Protein AF-A0A542SAC6-F1 (afdb_monomer_lite)

pLDDT: mean 84.91, std 11.65, range [43.12, 96.38]

Foldseek 3Di:
DPPPDPDCPDPLSVQLVVLLVVLVVCVVVDPVVVHFDDDPNHGVVVVSVVVSVVSNVVSVVSSVVVCVVVVVVVVVVVVVVVVVVVVVVVVVVD

Secondary structure (DSSP, 8-state):
-------TTSHHHHHHHHHHHHHHHHGGGSGGGSS--EETTEEHHHHHHHHHHHHHHHHHHHHHHHHHHTTHHHHHHHHHHHHHHHHHHHHTT-

Sequence (94 aa):
MNPSTPTLASPARLAIAAVPVAGFLATPLLPFVNGPHLWFGLPSVLVWTALCVVGTVVALQIVEASYRRSGGAELDAAELAASEVRHDAEEDQR

Structure (mmCIF, N/CA/C/O backbone):
data_AF-A0A542SAC6-F1
#
_entry.id   AF-A0A542SAC6-F1
#
loop_
_atom_site.group_PDB
_atom_site.id
_atom_site.type_symbol
_atom_site.label_atom_id
_atom_site.label_alt_id
_atom_site.label_comp_id
_atom_site.label_asym_id
_atom_site.label_entity_id
_atom_site.label_seq_id
_atom_site.pdbx_PDB_ins_code
_atom_site.Cartn_x
_atom_site.Cartn_y
_atom_site.Cartn_z
_atom_site.occupancy
_atom_site.B_iso_or_equiv
_atom_site.auth_seq_id
_atom_site.auth_comp_id
_atom_site.auth_asym_id
_atom_site.auth_atom_id
_atom_site.pdbx_PDB_model_num
ATOM 1 N 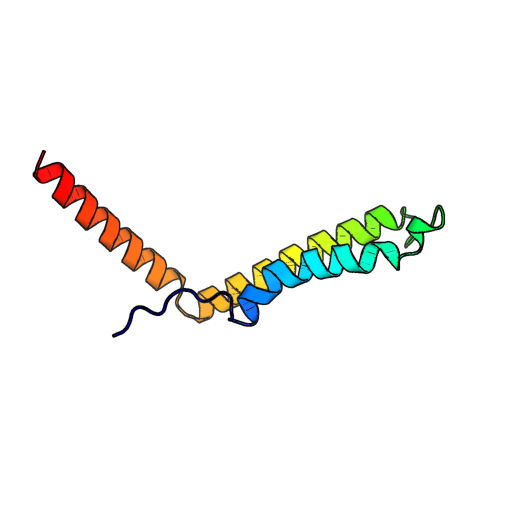N . MET A 1 1 ? 13.557 -9.997 -32.416 1.00 43.12 1 MET A N 1
ATOM 2 C CA . MET A 1 1 ? 13.442 -9.504 -31.030 1.00 43.12 1 MET A CA 1
ATOM 3 C C . MET A 1 1 ? 11.964 -9.568 -30.678 1.00 43.12 1 MET A C 1
ATOM 5 O O . MET A 1 1 ? 11.190 -8.897 -31.341 1.00 43.12 1 MET A O 1
ATOM 9 N N . ASN A 1 2 ? 11.548 -10.484 -29.803 1.00 48.06 2 ASN A N 1
ATOM 10 C CA . ASN A 1 2 ? 10.129 -10.667 -29.466 1.00 48.06 2 ASN A CA 1
ATOM 11 C C . ASN A 1 2 ? 9.715 -9.509 -28.532 1.00 48.06 2 ASN A C 1
ATOM 13 O O . ASN A 1 2 ? 10.443 -9.303 -27.558 1.00 48.06 2 ASN A O 1
ATOM 17 N N . PRO A 1 3 ? 8.663 -8.715 -28.815 1.00 54.19 3 PRO A N 1
ATOM 18 C CA . PRO A 1 3 ? 8.236 -7.647 -27.915 1.00 54.19 3 PRO A CA 1
ATOM 19 C C . PRO A 1 3 ? 7.793 -8.281 -26.595 1.00 54.19 3 PRO A C 1
ATOM 21 O O . PRO A 1 3 ? 6.805 -9.007 -26.535 1.00 54.19 3 PRO A O 1
ATOM 24 N N . SER A 1 4 ? 8.587 -8.076 -25.547 1.00 58.97 4 SER A N 1
ATOM 25 C CA . SER A 1 4 ? 8.335 -8.615 -24.216 1.00 58.97 4 SER A CA 1
ATOM 26 C C . SER A 1 4 ? 7.044 -8.013 -23.668 1.00 58.97 4 SER A C 1
ATOM 28 O O . SER A 1 4 ? 7.049 -6.907 -23.133 1.00 58.97 4 SER A O 1
ATOM 30 N N . THR A 1 5 ? 5.933 -8.733 -23.818 1.00 61.59 5 THR A N 1
ATOM 31 C CA . THR A 1 5 ? 4.628 -8.379 -23.260 1.00 61.59 5 THR A CA 1
ATOM 32 C C . THR A 1 5 ? 4.799 -7.985 -21.788 1.00 61.59 5 THR A C 1
ATOM 34 O O . THR A 1 5 ? 5.406 -8.758 -21.040 1.00 61.59 5 THR A O 1
ATOM 37 N N . PRO A 1 6 ? 4.306 -6.818 -21.334 1.00 56.03 6 PRO A N 1
ATOM 38 C CA . PRO A 1 6 ? 4.442 -6.395 -19.944 1.00 56.03 6 PRO A CA 1
ATOM 39 C C . PRO A 1 6 ? 3.688 -7.364 -19.021 1.00 56.03 6 PRO A C 1
ATOM 41 O O . PRO A 1 6 ? 2.490 -7.244 -18.783 1.00 56.03 6 PRO A O 1
ATOM 44 N N . THR A 1 7 ? 4.392 -8.368 -18.500 1.00 59.62 7 THR A N 1
ATOM 45 C CA . THR A 1 7 ? 3.826 -9.388 -17.616 1.00 59.62 7 THR A CA 1
ATOM 46 C C . THR A 1 7 ? 3.703 -8.862 -16.189 1.00 59.62 7 THR A C 1
ATOM 48 O O . THR A 1 7 ? 4.698 -8.477 -15.570 1.00 59.62 7 THR A O 1
ATOM 51 N N . LEU A 1 8 ? 2.495 -8.941 -15.624 1.00 57.16 8 LEU A N 1
ATOM 52 C CA . LEU A 1 8 ? 2.211 -8.709 -14.196 1.00 57.16 8 LEU A CA 1
ATOM 53 C C . LEU A 1 8 ? 3.019 -9.620 -13.257 1.00 57.16 8 LEU A C 1
ATOM 55 O O . LEU A 1 8 ? 3.170 -9.309 -12.082 1.00 57.16 8 LEU A O 1
ATOM 59 N N . ALA A 1 9 ? 3.549 -10.728 -13.779 1.00 58.78 9 ALA A N 1
ATOM 60 C CA . ALA A 1 9 ? 4.289 -11.736 -13.030 1.00 58.78 9 ALA A CA 1
ATOM 61 C C . ALA A 1 9 ? 5.636 -11.252 -12.463 1.00 58.78 9 ALA A C 1
ATOM 63 O O . ALA A 1 9 ? 6.268 -11.993 -11.711 1.00 58.78 9 ALA A O 1
ATOM 64 N N . SER A 1 10 ? 6.103 -10.040 -12.799 1.00 70.50 10 SER A N 1
ATOM 65 C CA . SER A 1 10 ? 7.313 -9.532 -12.157 1.00 70.50 10 SER A CA 1
ATOM 66 C C . SER A 1 10 ? 7.048 -9.324 -10.653 1.00 70.50 10 SER A C 1
ATOM 68 O O . SER A 1 10 ? 6.031 -8.722 -10.292 1.00 70.50 10 SER A O 1
ATOM 70 N N . PRO A 1 11 ? 7.943 -9.788 -9.757 1.00 70.62 11 PRO A N 1
ATOM 71 C CA . PRO A 1 11 ? 7.750 -9.668 -8.309 1.00 70.62 11 PRO A CA 1
ATOM 72 C C . PRO A 1 11 ? 7.480 -8.225 -7.867 1.00 70.62 11 PRO A C 1
ATOM 74 O O . PRO A 1 11 ? 6.694 -7.981 -6.956 1.00 70.62 11 PRO A O 1
ATOM 77 N N . ALA A 1 12 ? 8.097 -7.264 -8.563 1.00 70.81 12 ALA A N 1
ATOM 78 C CA . ALA A 1 12 ? 7.879 -5.843 -8.345 1.00 70.81 12 ALA A CA 1
ATOM 79 C C . ALA A 1 12 ? 6.439 -5.428 -8.687 1.00 70.81 12 ALA A C 1
ATOM 81 O O . ALA A 1 12 ? 5.771 -4.833 -7.851 1.00 70.81 12 ALA A O 1
ATOM 82 N N . ARG A 1 13 ? 5.916 -5.780 -9.871 1.00 73.12 13 ARG A N 1
ATOM 83 C CA . ARG A 1 13 ? 4.547 -5.404 -10.273 1.00 73.12 13 ARG A CA 1
ATOM 84 C C . ARG A 1 13 ? 3.486 -6.067 -9.395 1.00 73.12 13 ARG A C 1
ATOM 86 O O . ARG A 1 13 ? 2.477 -5.435 -9.090 1.00 73.12 13 ARG A O 1
ATOM 93 N N . LEU A 1 14 ? 3.745 -7.286 -8.921 1.00 79.69 14 LEU A N 1
ATOM 94 C CA . LEU A 1 14 ? 2.864 -7.975 -7.978 1.00 79.69 14 LEU A CA 1
ATOM 95 C C . LEU A 1 14 ? 2.750 -7.228 -6.639 1.00 79.69 14 LEU A C 1
ATOM 97 O O . LEU A 1 14 ? 1.671 -7.200 -6.048 1.00 79.69 14 LEU A O 1
ATOM 101 N N . ALA A 1 15 ? 3.823 -6.568 -6.186 1.00 76.12 15 ALA A N 1
ATOM 102 C CA . ALA A 1 15 ? 3.823 -5.809 -4.935 1.00 76.12 15 ALA A CA 1
ATOM 103 C C . ALA A 1 15 ? 2.790 -4.665 -4.926 1.00 76.12 15 ALA A C 1
ATOM 105 O O . ALA A 1 15 ? 2.225 -4.379 -3.872 1.00 76.12 15 ALA A O 1
ATOM 106 N N . ILE A 1 16 ? 2.483 -4.064 -6.086 1.00 78.75 16 ILE A N 1
ATOM 107 C CA . ILE A 1 16 ? 1.491 -2.977 -6.205 1.00 78.75 16 ILE A CA 1
ATOM 108 C C . ILE A 1 16 ? 0.107 -3.449 -5.763 1.00 78.75 16 ILE A C 1
ATOM 110 O O . ILE A 1 16 ? -0.574 -2.759 -5.010 1.00 78.75 16 ILE A O 1
ATOM 114 N N . ALA A 1 17 ? -0.309 -4.628 -6.228 1.00 81.56 17 ALA A N 1
ATOM 115 C CA . ALA A 1 17 ? -1.609 -5.194 -5.891 1.00 81.56 17 ALA A CA 1
ATOM 116 C C . ALA A 1 17 ? -1.585 -5.925 -4.541 1.00 81.56 17 ALA A C 1
ATOM 118 O O . ALA A 1 17 ? -2.579 -5.927 -3.818 1.00 81.56 17 ALA A O 1
ATOM 119 N N . ALA A 1 18 ? -0.451 -6.529 -4.175 1.00 85.25 18 ALA A N 1
ATOM 120 C CA . ALA A 1 18 ? -0.342 -7.331 -2.963 1.00 85.25 18 ALA A CA 1
ATOM 121 C C . ALA A 1 18 ? -0.537 -6.507 -1.683 1.00 85.25 18 ALA A C 1
ATOM 123 O O . ALA A 1 18 ? -1.178 -6.990 -0.753 1.00 85.25 18 ALA A O 1
ATOM 124 N N . VAL A 1 19 ? -0.029 -5.270 -1.626 1.00 87.81 19 VAL A N 1
ATOM 125 C CA . VAL A 1 19 ? -0.134 -4.432 -0.420 1.00 87.81 19 VAL A CA 1
ATOM 126 C C . VAL A 1 19 ? -1.579 -4.077 -0.048 1.00 87.81 19 VAL A C 1
ATOM 128 O O . VAL A 1 19 ? -1.964 -4.377 1.084 1.00 87.81 19 VAL A O 1
ATOM 131 N N . PRO A 1 20 ? -2.413 -3.495 -0.933 1.00 86.44 20 PRO A N 1
ATOM 132 C CA . PRO A 1 20 ? -3.801 -3.200 -0.586 1.00 86.44 20 PRO A CA 1
ATOM 133 C C . PRO A 1 20 ? -4.616 -4.471 -0.311 1.00 86.44 20 PRO A C 1
ATOM 135 O O . PRO A 1 20 ? -5.440 -4.471 0.601 1.00 86.44 20 PRO A O 1
ATOM 138 N N . VAL A 1 21 ? -4.355 -5.574 -1.024 1.00 90.94 21 VAL A N 1
ATOM 139 C CA . VAL A 1 21 ? -5.018 -6.865 -0.768 1.00 90.94 21 VAL A CA 1
ATOM 140 C C . VAL A 1 21 ? -4.669 -7.397 0.622 1.00 90.94 21 VAL A C 1
ATOM 142 O O . VAL A 1 21 ? -5.564 -7.763 1.379 1.00 90.94 21 VAL A O 1
ATOM 145 N N . ALA A 1 22 ? -3.389 -7.400 0.995 1.00 91.88 22 ALA A N 1
ATOM 146 C CA . ALA A 1 22 ? -2.956 -7.823 2.322 1.00 91.88 22 ALA A CA 1
ATOM 147 C C . ALA A 1 22 ? -3.515 -6.902 3.416 1.00 91.88 22 ALA A C 1
ATOM 149 O O . ALA A 1 22 ? -4.006 -7.390 4.431 1.00 91.88 22 ALA A O 1
ATOM 150 N N . GLY A 1 23 ? -3.502 -5.585 3.187 1.00 90.94 23 GLY A N 1
ATOM 151 C CA . GLY A 1 23 ? -4.093 -4.599 4.091 1.00 90.94 23 GLY A CA 1
ATOM 152 C C . GLY A 1 23 ? -5.581 -4.856 4.332 1.00 90.94 23 GLY A C 1
ATOM 153 O O . GLY A 1 23 ? -6.029 -4.866 5.478 1.00 90.94 23 GL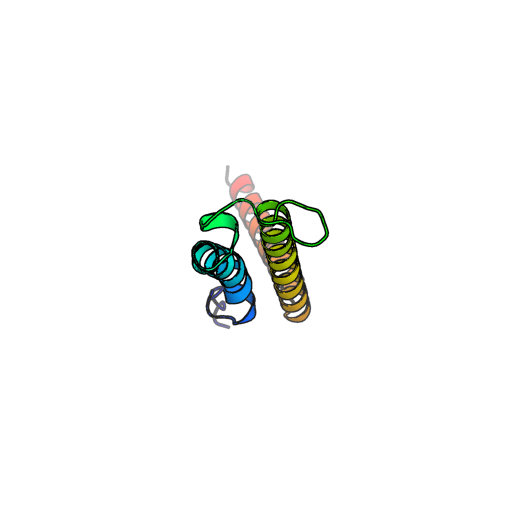Y A O 1
ATOM 154 N N . PHE A 1 24 ? -6.332 -5.146 3.267 1.00 91.75 24 PHE A N 1
ATOM 155 C CA . PHE A 1 24 ? -7.745 -5.505 3.346 1.00 91.75 24 PHE A CA 1
ATOM 156 C C . PHE A 1 24 ? -7.959 -6.819 4.103 1.00 91.75 24 PHE A C 1
ATOM 158 O O . PHE A 1 24 ? -8.729 -6.855 5.059 1.00 91.75 24 PHE A O 1
ATOM 165 N N . LEU A 1 25 ? -7.240 -7.884 3.748 1.00 94.94 25 LEU A N 1
ATOM 166 C CA . LEU A 1 25 ? -7.387 -9.197 4.387 1.00 94.94 25 LEU A CA 1
ATOM 167 C C . LEU A 1 25 ? -6.950 -9.206 5.858 1.00 94.94 25 LEU A C 1
ATOM 169 O O . LEU A 1 25 ? -7.435 -10.026 6.634 1.00 94.94 25 LEU A O 1
ATOM 173 N N . ALA A 1 26 ? -6.071 -8.287 6.257 1.00 94.44 26 ALA A N 1
ATOM 174 C CA . ALA A 1 26 ? -5.656 -8.131 7.643 1.00 94.44 26 ALA A CA 1
ATOM 175 C C . ALA A 1 26 ? -6.672 -7.360 8.503 1.00 94.44 26 ALA A C 1
ATOM 177 O O . ALA A 1 26 ? -6.660 -7.539 9.718 1.00 94.44 26 ALA A O 1
ATOM 178 N N . THR A 1 27 ? -7.576 -6.553 7.925 1.00 92.38 27 THR A N 1
ATOM 179 C CA . THR A 1 27 ? -8.556 -5.764 8.706 1.00 92.38 27 THR A CA 1
ATOM 180 C C . THR A 1 27 ? -9.365 -6.550 9.753 1.00 92.38 27 THR A C 1
ATOM 182 O O . THR A 1 27 ? -9.449 -6.053 10.876 1.00 92.38 27 THR A O 1
ATOM 185 N N . PRO A 1 28 ? -9.910 -7.760 9.495 1.00 92.38 28 PRO A N 1
ATOM 186 C CA . PRO A 1 28 ? -10.653 -8.514 10.512 1.00 92.38 28 PRO A CA 1
ATOM 187 C C . PRO A 1 28 ? -9.791 -9.028 11.674 1.00 92.38 28 PRO A C 1
ATOM 189 O O . PRO A 1 28 ? -10.332 -9.453 12.690 1.00 92.38 28 PRO A O 1
ATOM 192 N N . LEU A 1 29 ? -8.461 -8.994 11.553 1.00 92.44 29 LEU A N 1
ATOM 193 C CA . LEU A 1 29 ? -7.530 -9.431 12.598 1.00 92.44 29 LEU A CA 1
ATOM 194 C C . LEU A 1 29 ? -7.143 -8.296 13.558 1.00 92.44 29 LEU A C 1
ATOM 196 O O . LEU A 1 29 ? -6.352 -8.503 14.477 1.00 92.44 29 LEU A O 1
ATOM 200 N N . LEU A 1 30 ? -7.659 -7.087 13.335 1.00 92.69 30 LEU A N 1
ATOM 201 C CA . LEU A 1 30 ? -7.228 -5.889 14.044 1.00 92.69 30 LEU A CA 1
ATOM 202 C C . LEU A 1 30 ? -8.154 -5.530 15.200 1.00 92.69 30 LEU A C 1
ATOM 204 O O . LEU A 1 30 ? -9.355 -5.772 15.139 1.00 92.69 30 LEU A O 1
ATOM 208 N N . PRO A 1 31 ? -7.624 -4.900 16.260 1.00 86.88 31 PRO A N 1
ATOM 209 C CA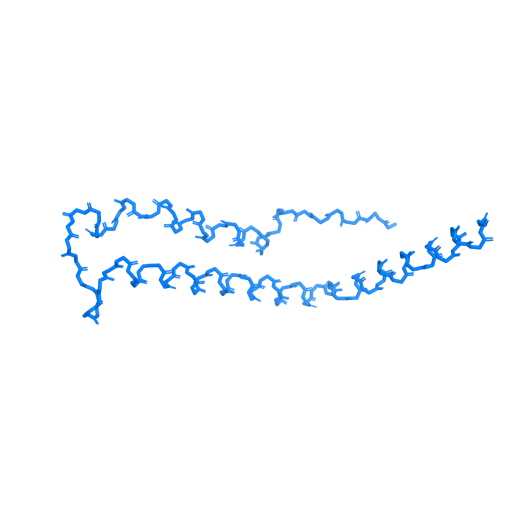 . PRO A 1 31 ? -8.377 -4.694 17.491 1.00 86.88 31 PRO A CA 1
ATOM 210 C C . PRO A 1 31 ? -9.619 -3.814 17.294 1.00 86.88 31 PRO A C 1
ATOM 212 O O . PRO A 1 31 ? -10.641 -4.071 17.922 1.00 86.88 31 PRO A O 1
ATOM 215 N N . PHE A 1 32 ? -9.588 -2.837 16.376 1.00 91.62 32 PHE A N 1
ATOM 216 C CA . PHE A 1 32 ? -10.716 -1.922 16.150 1.00 91.62 32 PHE A CA 1
ATOM 217 C C . PHE A 1 32 ? -12.005 -2.583 15.644 1.00 91.62 32 PHE A C 1
ATOM 219 O O . PHE A 1 32 ? -13.050 -1.938 15.677 1.00 91.62 32 PHE A O 1
ATOM 226 N N . VAL A 1 33 ? -11.971 -3.842 15.195 1.00 93.12 33 VAL A N 1
ATOM 227 C CA . VAL A 1 33 ? -13.199 -4.562 14.808 1.00 93.12 33 VAL A CA 1
ATOM 228 C C . VAL A 1 33 ? -14.006 -5.033 16.018 1.00 93.12 33 VAL A C 1
ATOM 230 O O . VAL A 1 33 ? -15.207 -5.249 15.904 1.00 93.12 33 VAL A O 1
ATOM 233 N N . ASN A 1 34 ? -13.360 -5.157 17.180 1.00 91.38 34 ASN A N 1
ATOM 234 C CA . ASN A 1 34 ? -13.965 -5.671 18.408 1.00 91.38 34 ASN A CA 1
ATOM 235 C C . ASN A 1 34 ? -14.247 -4.571 19.446 1.00 91.38 34 ASN A C 1
ATOM 237 O O . ASN A 1 34 ? -14.767 -4.861 20.522 1.00 91.38 34 ASN A O 1
ATOM 241 N N . GLY A 1 35 ? -13.916 -3.311 19.149 1.00 90.81 35 GLY A N 1
ATOM 242 C CA . GLY A 1 35 ? -14.160 -2.190 20.053 1.00 90.81 35 GLY A CA 1
ATOM 243 C C . GLY A 1 35 ? -13.322 -0.947 19.742 1.00 90.81 35 GLY A C 1
ATOM 244 O O . GLY A 1 35 ? -12.497 -0.946 18.828 1.00 90.81 35 GLY A O 1
ATOM 245 N N . PRO A 1 36 ? -13.515 0.146 20.496 1.00 91.19 36 PRO A N 1
ATOM 246 C CA . PRO A 1 36 ? -12.704 1.348 20.356 1.00 91.19 36 PRO A CA 1
ATOM 247 C C . PRO A 1 36 ? -11.307 1.131 20.957 1.00 91.19 36 PRO A C 1
ATOM 249 O O . PRO A 1 36 ? -11.138 1.084 22.173 1.00 91.19 36 PRO A O 1
ATOM 252 N N . HIS A 1 37 ? -10.288 1.038 20.098 1.00 93.38 37 HIS A N 1
ATOM 253 C CA . HIS A 1 37 ? -8.887 0.910 20.511 1.00 93.38 37 HIS A CA 1
ATOM 254 C C . HIS A 1 37 ? -8.048 2.089 20.026 1.00 93.38 37 HIS A C 1
ATOM 256 O O . HIS A 1 37 ? -8.170 2.514 18.873 1.00 93.38 37 HIS A O 1
ATOM 262 N N . LEU A 1 38 ? -7.155 2.572 20.892 1.00 95.81 38 LEU A N 1
ATOM 263 C CA . LEU A 1 38 ? -6.203 3.634 20.580 1.00 95.81 38 LEU A CA 1
ATOM 264 C C . LEU A 1 38 ? -4.801 3.061 20.350 1.00 95.81 38 LEU A C 1
ATOM 266 O O . LEU A 1 38 ? -4.312 2.270 21.153 1.00 95.81 38 LEU A O 1
ATOM 270 N N . TRP A 1 39 ? -4.139 3.512 19.287 1.00 95.81 39 TRP A N 1
ATOM 271 C CA . TRP A 1 39 ? -2.719 3.297 19.013 1.00 95.81 39 TRP A CA 1
ATOM 272 C C . TRP A 1 39 ? -2.022 4.654 18.957 1.00 95.81 39 TRP A C 1
ATOM 274 O O . TRP A 1 39 ? -2.468 5.543 18.238 1.00 95.81 39 TRP A O 1
ATOM 284 N N . PHE A 1 40 ? -0.947 4.834 19.733 1.00 94.75 40 PHE A N 1
ATOM 285 C CA . PHE A 1 40 ? -0.222 6.113 19.833 1.00 94.75 40 PHE A CA 1
ATOM 286 C C . PHE A 1 40 ? -1.123 7.320 20.180 1.00 94.75 40 PHE A C 1
ATOM 288 O O . PHE A 1 40 ? -0.862 8.441 19.758 1.00 94.75 40 PHE A O 1
ATOM 295 N N . GLY A 1 41 ? -2.215 7.092 20.921 1.00 94.94 41 GLY A N 1
ATOM 296 C CA . GLY A 1 41 ? -3.205 8.125 21.259 1.00 94.94 41 GLY A CA 1
ATOM 297 C C . GLY A 1 41 ? -4.234 8.433 20.1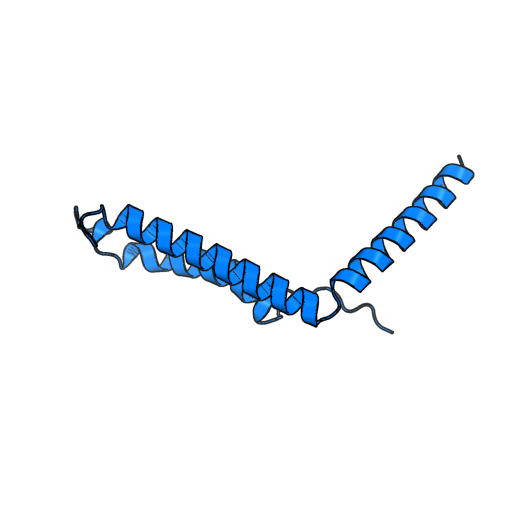62 1.00 94.94 41 GLY A C 1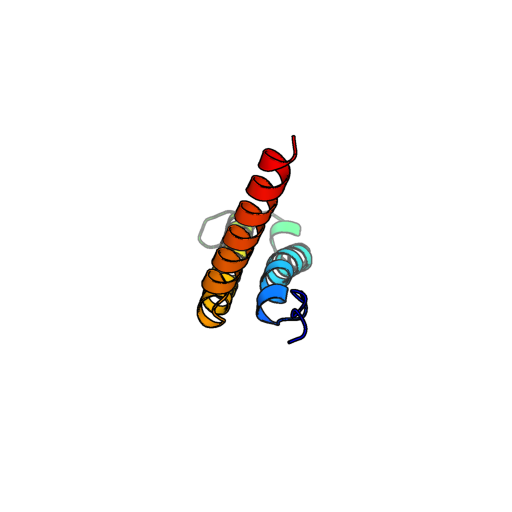
ATOM 298 O O . GLY A 1 41 ? -5.119 9.252 20.383 1.00 94.94 41 GLY A O 1
ATOM 299 N N . LEU A 1 42 ? -4.168 7.762 19.008 1.00 96.31 42 LEU A N 1
ATOM 300 C CA . LEU A 1 42 ? -5.098 7.917 17.886 1.00 96.31 42 LEU A CA 1
ATOM 301 C C . LEU A 1 42 ? -6.010 6.690 17.743 1.00 96.31 42 LEU A C 1
ATOM 303 O O . LEU A 1 42 ? -5.594 5.584 18.090 1.00 96.31 42 LEU A O 1
ATOM 307 N N . PRO A 1 43 ? -7.227 6.830 17.183 1.00 95.25 43 PRO A N 1
ATOM 308 C CA . PRO A 1 43 ? -8.046 5.686 16.792 1.00 95.25 43 PRO A CA 1
ATOM 309 C C . PRO A 1 43 ? -7.247 4.710 15.923 1.00 95.25 43 PRO A C 1
ATOM 311 O O . PRO A 1 43 ? -6.722 5.080 14.873 1.00 95.25 43 PRO A O 1
ATOM 314 N N . SER A 1 44 ? -7.158 3.452 16.351 1.00 94.94 44 SER A N 1
ATOM 315 C CA . SER A 1 44 ? -6.340 2.427 15.683 1.00 94.94 44 SER A CA 1
ATOM 316 C C . SER A 1 44 ? -6.736 2.191 14.220 1.00 94.94 44 SER A C 1
ATOM 318 O O . SER A 1 44 ? -5.868 1.891 13.406 1.00 94.94 44 SER A O 1
ATOM 320 N N . VAL A 1 45 ? -7.998 2.432 13.846 1.00 94.56 45 VAL A N 1
ATOM 321 C CA . VAL A 1 45 ? -8.445 2.414 12.441 1.00 94.56 45 VAL A CA 1
ATOM 322 C C . VAL A 1 45 ? -7.743 3.478 11.586 1.00 94.56 45 VAL A C 1
ATOM 324 O O . VAL A 1 45 ? -7.364 3.197 10.450 1.00 94.56 45 VAL A O 1
ATOM 327 N N . LEU A 1 46 ? -7.499 4.678 12.130 1.00 95.81 46 LEU A N 1
ATOM 328 C CA . LEU A 1 46 ? -6.797 5.752 11.420 1.00 95.81 46 LEU A CA 1
ATOM 329 C C . LEU A 1 46 ? -5.321 5.407 11.250 1.00 95.81 46 LEU A C 1
ATOM 331 O O . LEU A 1 46 ? -4.777 5.557 10.159 1.00 95.81 46 LEU A O 1
ATOM 335 N N . VAL A 1 47 ? -4.695 4.888 12.307 1.00 96.38 47 VAL A N 1
ATOM 336 C CA . VAL A 1 47 ? -3.300 4.436 12.256 1.00 96.38 47 VAL A CA 1
ATOM 337 C C . VAL A 1 47 ? -3.140 3.306 11.239 1.00 96.38 47 VAL A C 1
ATOM 339 O O . VAL A 1 47 ? -2.231 3.343 10.415 1.00 96.38 47 VAL A O 1
ATOM 342 N N . TRP A 1 48 ? -4.054 2.336 11.231 1.00 95.69 48 TRP A N 1
ATOM 343 C CA . TRP A 1 48 ? -4.038 1.244 10.261 1.00 95.69 48 TRP A CA 1
ATOM 344 C C . TRP A 1 48 ? -4.234 1.719 8.820 1.00 95.69 48 TRP A C 1
ATOM 346 O O . TRP A 1 48 ? -3.507 1.298 7.920 1.00 95.69 48 TRP A O 1
ATOM 356 N N . THR A 1 49 ? -5.179 2.633 8.603 1.00 94.44 49 THR A N 1
ATOM 357 C CA . THR A 1 49 ? -5.416 3.229 7.283 1.00 94.44 49 THR A CA 1
ATOM 358 C C . THR A 1 49 ? -4.170 3.960 6.793 1.00 94.44 49 THR A C 1
ATOM 360 O O . THR A 1 49 ? -3.749 3.766 5.655 1.00 94.44 49 THR A O 1
ATOM 363 N N . ALA A 1 50 ? -3.525 4.737 7.667 1.00 96.25 50 ALA A N 1
ATOM 364 C CA . ALA A 1 50 ? -2.278 5.420 7.348 1.00 96.25 50 ALA A CA 1
ATOM 365 C C . ALA A 1 50 ? -1.161 4.429 6.981 1.00 96.25 50 ALA A C 1
ATOM 367 O O . ALA A 1 50 ? -0.476 4.635 5.981 1.00 96.25 50 ALA A O 1
ATOM 368 N N . LEU A 1 51 ? -1.019 3.322 7.720 1.00 95.19 51 LEU A N 1
ATOM 369 C CA . LEU A 1 51 ? -0.063 2.261 7.386 1.00 95.19 51 LEU A CA 1
ATOM 370 C C . LEU A 1 51 ? -0.347 1.640 6.011 1.00 95.19 51 LEU A C 1
ATOM 372 O O . LEU A 1 51 ? 0.587 1.449 5.235 1.00 95.19 51 LEU A O 1
ATOM 376 N N . CYS A 1 52 ? -1.613 1.376 5.676 1.00 94.62 52 CYS A N 1
ATOM 377 C CA . CYS A 1 52 ? -1.993 0.841 4.364 1.00 94.62 52 CYS A CA 1
ATOM 378 C C . CYS A 1 52 ? -1.643 1.812 3.225 1.00 94.62 52 CYS A C 1
ATOM 380 O O . CYS A 1 52 ? -1.108 1.393 2.195 1.00 94.62 52 CYS A O 1
ATOM 382 N N . VAL A 1 53 ? -1.903 3.110 3.412 1.00 94.88 53 VAL A N 1
ATOM 383 C CA . VAL A 1 53 ? -1.571 4.151 2.427 1.00 94.88 53 VAL A CA 1
ATOM 384 C C . VAL A 1 53 ? -0.061 4.257 2.243 1.00 94.88 53 VAL A C 1
ATOM 386 O O . VAL A 1 53 ? 0.423 4.153 1.118 1.00 94.88 53 VAL A O 1
ATOM 389 N N . VAL A 1 54 ? 0.694 4.399 3.336 1.00 96.00 54 VAL A N 1
ATOM 390 C CA . VAL A 1 54 ? 2.161 4.489 3.287 1.00 96.00 54 VAL A CA 1
ATOM 391 C C . VAL A 1 54 ? 2.753 3.238 2.644 1.00 96.00 54 VAL A C 1
ATOM 393 O O . VAL A 1 54 ? 3.591 3.355 1.754 1.00 96.00 54 VAL A O 1
ATOM 396 N N . GLY A 1 55 ? 2.282 2.048 3.026 1.00 92.69 55 GLY A N 1
ATOM 397 C CA . GLY A 1 55 ? 2.715 0.792 2.420 1.00 92.69 55 GLY A CA 1
ATOM 398 C C . GLY A 1 55 ? 2.465 0.756 0.911 1.00 92.69 55 GLY A C 1
ATOM 399 O O . GLY A 1 55 ? 3.344 0.347 0.154 1.00 92.69 55 GLY A O 1
ATOM 400 N N . THR A 1 56 ? 1.299 1.228 0.463 1.00 90.50 56 THR A N 1
ATOM 401 C CA . THR A 1 56 ? 0.949 1.276 -0.966 1.00 90.50 56 THR A CA 1
ATOM 402 C C . THR A 1 56 ? 1.859 2.243 -1.722 1.00 90.50 56 THR A C 1
ATOM 404 O O . THR A 1 56 ? 2.401 1.887 -2.766 1.00 90.50 56 THR A O 1
ATOM 407 N N . VAL A 1 57 ? 2.097 3.438 -1.175 1.00 93.44 57 VAL A N 1
ATOM 408 C CA . VAL A 1 57 ? 3.016 4.423 -1.765 1.00 93.44 57 VAL A CA 1
ATOM 409 C C . VAL A 1 57 ? 4.434 3.860 -1.854 1.00 93.44 57 VAL A C 1
ATOM 411 O O . VAL A 1 57 ? 5.060 3.946 -2.905 1.00 93.44 57 VAL A O 1
ATOM 414 N N . VAL A 1 58 ? 4.940 3.226 -0.794 1.00 91.75 58 VAL A N 1
ATOM 415 C CA . VAL A 1 58 ? 6.274 2.603 -0.803 1.00 91.75 58 VAL A CA 1
ATOM 416 C C . VAL A 1 58 ? 6.362 1.497 -1.857 1.00 91.75 58 VAL A C 1
ATOM 418 O O . VAL A 1 58 ? 7.351 1.434 -2.585 1.00 91.75 58 VAL A O 1
ATOM 421 N N . ALA A 1 59 ? 5.332 0.658 -1.993 1.00 88.50 59 ALA A N 1
ATOM 422 C CA . ALA A 1 59 ? 5.293 -0.365 -3.034 1.00 88.50 59 ALA A CA 1
ATOM 423 C C . ALA A 1 59 ? 5.342 0.246 -4.442 1.00 88.50 59 ALA A C 1
ATOM 425 O O . ALA A 1 59 ? 6.124 -0.215 -5.274 1.00 88.50 59 ALA A O 1
ATOM 426 N N . LEU A 1 60 ? 4.582 1.319 -4.689 1.00 89.81 60 LEU A N 1
ATOM 427 C CA . LEU A 1 60 ? 4.629 2.061 -5.953 1.00 89.81 60 LEU A CA 1
ATOM 428 C C . LEU A 1 60 ? 6.028 2.630 -6.224 1.00 89.81 60 LEU A C 1
ATOM 430 O O . LEU A 1 60 ? 6.567 2.416 -7.308 1.00 89.81 60 LEU A O 1
ATOM 434 N N . GLN A 1 61 ? 6.659 3.258 -5.227 1.00 89.94 61 GLN A N 1
ATOM 435 C CA . GLN A 1 61 ? 8.021 3.789 -5.353 1.00 89.94 61 GLN A CA 1
ATOM 436 C C . GLN A 1 61 ? 9.044 2.691 -5.684 1.00 89.94 61 GLN A C 1
ATOM 438 O O . GLN A 1 61 ? 9.954 2.913 -6.484 1.00 89.94 61 GLN A O 1
ATOM 443 N N . ILE A 1 62 ? 8.911 1.498 -5.093 1.00 87.62 62 ILE A N 1
ATOM 444 C CA . ILE A 1 62 ? 9.780 0.349 -5.394 1.00 87.62 62 ILE A CA 1
ATOM 445 C C . ILE A 1 62 ? 9.589 -0.098 -6.844 1.00 87.62 62 ILE A C 1
ATOM 447 O O . ILE A 1 62 ? 10.577 -0.363 -7.534 1.00 87.62 62 ILE A O 1
ATOM 451 N N . VAL A 1 63 ? 8.344 -0.161 -7.325 1.00 86.88 63 VAL A N 1
ATOM 452 C CA . VAL A 1 63 ? 8.071 -0.521 -8.720 1.00 86.88 63 VAL A CA 1
ATOM 453 C C . VAL A 1 63 ? 8.637 0.508 -9.674 1.00 86.88 63 VAL A C 1
ATOM 455 O O . VAL A 1 63 ? 9.318 0.123 -10.618 1.00 86.88 63 VAL A O 1
ATOM 458 N N . GLU A 1 64 ? 8.420 1.793 -9.422 1.00 88.25 64 GLU A N 1
ATOM 459 C CA . GLU A 1 64 ? 8.964 2.865 -10.250 1.00 88.25 64 GLU A CA 1
ATOM 460 C C . GLU A 1 64 ? 10.501 2.841 -10.258 1.00 88.25 64 GLU A C 1
ATOM 462 O O . GLU A 1 64 ? 11.139 2.960 -11.304 1.00 88.25 64 GLU A O 1
ATOM 467 N N . ALA A 1 65 ? 11.128 2.613 -9.101 1.00 86.75 65 ALA A N 1
ATOM 468 C CA . ALA A 1 65 ? 12.576 2.464 -9.013 1.00 86.75 65 ALA A CA 1
ATOM 469 C C . ALA A 1 65 ? 13.076 1.244 -9.801 1.00 86.75 65 ALA A C 1
ATOM 471 O O . ALA A 1 65 ? 14.087 1.342 -10.496 1.00 86.75 65 ALA A O 1
ATOM 472 N N . SER A 1 66 ? 12.373 0.111 -9.726 1.00 85.06 66 SER A N 1
ATOM 473 C CA . SER A 1 66 ? 12.686 -1.076 -10.525 1.00 85.06 66 SER A CA 1
ATOM 474 C C . SER A 1 66 ? 12.505 -0.806 -12.016 1.00 85.06 66 SER A C 1
ATOM 476 O O . SER A 1 66 ? 13.357 -1.188 -12.809 1.00 85.06 66 SER A O 1
ATOM 478 N N . TYR A 1 67 ? 11.424 -0.128 -12.390 1.00 84.25 67 TYR A N 1
ATOM 479 C CA . TYR A 1 67 ? 11.090 0.232 -13.759 1.00 84.25 67 TYR A CA 1
ATOM 480 C C . TYR A 1 67 ? 12.173 1.100 -14.403 1.00 84.25 67 TYR A C 1
ATOM 482 O O . TYR A 1 67 ? 12.675 0.771 -15.478 1.00 84.25 67 TYR A O 1
ATOM 490 N N . ARG A 1 68 ? 12.609 2.154 -13.699 1.00 85.06 68 ARG A N 1
ATOM 491 C CA . ARG A 1 68 ? 13.706 3.022 -14.151 1.00 85.06 68 ARG A CA 1
ATOM 492 C C . ARG A 1 68 ? 15.014 2.258 -14.333 1.00 85.06 68 ARG A C 1
ATOM 494 O O . ARG A 1 68 ? 15.702 2.473 -15.321 1.00 85.06 68 ARG A O 1
ATOM 501 N N . ARG A 1 69 ? 15.349 1.340 -13.418 1.00 83.62 69 ARG A N 1
ATOM 502 C CA . ARG A 1 69 ? 16.556 0.499 -13.553 1.00 83.62 69 ARG A CA 1
ATOM 503 C C . ARG A 1 69 ? 16.493 -0.442 -14.753 1.00 83.62 69 ARG A C 1
ATOM 505 O O . ARG A 1 69 ? 17.534 -0.781 -15.297 1.00 83.62 69 ARG A O 1
ATOM 512 N N . SER A 1 70 ? 15.298 -0.873 -15.148 1.00 83.12 70 SER A N 1
ATOM 513 C CA . SER A 1 70 ? 15.092 -1.749 -16.303 1.00 83.12 70 SER A CA 1
ATOM 514 C C . SER A 1 70 ? 15.064 -1.008 -17.647 1.00 83.12 70 SER A C 1
ATOM 516 O O . SER A 1 70 ? 14.746 -1.637 -18.649 1.00 83.12 70 SER A O 1
ATOM 518 N N . GLY A 1 71 ? 15.365 0.298 -17.685 1.00 83.62 71 GLY A N 1
ATOM 519 C CA . GLY A 1 71 ? 15.321 1.094 -18.919 1.00 83.62 71 GLY A CA 1
ATOM 520 C C . GLY A 1 71 ? 13.901 1.408 -19.394 1.00 83.62 71 GLY A C 1
ATOM 521 O O . GLY A 1 71 ? 13.698 1.776 -20.543 1.00 83.62 71 GLY A O 1
ATOM 522 N N . GLY A 1 72 ? 12.900 1.269 -18.519 1.00 82.69 72 GLY A N 1
ATOM 523 C CA . GLY A 1 72 ? 11.498 1.453 -18.885 1.00 82.69 72 GLY A CA 1
ATOM 524 C C . GLY A 1 72 ? 11.196 2.811 -19.529 1.00 82.69 72 GLY A C 1
ATOM 525 O O . GLY A 1 72 ? 10.526 2.875 -20.550 1.00 82.69 72 GLY A O 1
ATOM 526 N N . ALA A 1 73 ? 11.780 3.888 -18.999 1.00 81.56 73 ALA A N 1
ATOM 527 C CA . ALA A 1 73 ? 11.584 5.235 -19.539 1.00 81.56 73 ALA A CA 1
ATOM 528 C C . ALA A 1 73 ? 12.033 5.379 -21.008 1.00 81.56 73 ALA A C 1
ATOM 530 O O . ALA A 1 73 ? 11.447 6.154 -21.756 1.00 81.56 73 ALA A O 1
ATOM 531 N N . GLU A 1 74 ? 13.055 4.630 -21.427 1.00 84.94 74 GLU A N 1
ATOM 532 C CA . GLU A 1 74 ? 13.536 4.636 -22.814 1.00 84.94 74 GLU A CA 1
ATOM 533 C C . GLU A 1 74 ? 12.565 3.888 -23.739 1.00 84.94 74 GLU A C 1
ATOM 535 O O . GLU A 1 74 ? 12.359 4.297 -24.880 1.00 84.94 74 GLU A O 1
ATOM 540 N N . LEU A 1 75 ? 11.930 2.824 -23.233 1.00 82.62 75 LEU A N 1
ATOM 541 C CA . LEU A 1 75 ? 10.908 2.066 -23.957 1.00 82.62 75 LEU A CA 1
ATOM 542 C C . LEU A 1 75 ? 9.640 2.903 -24.181 1.00 82.62 75 LEU A C 1
ATOM 544 O O . LEU A 1 75 ? 9.151 2.940 -25.307 1.00 82.62 75 LEU A O 1
ATOM 548 N N . ASP A 1 76 ? 9.158 3.620 -23.159 1.00 84.50 76 ASP A N 1
ATOM 549 C CA . ASP A 1 76 ? 7.994 4.512 -23.297 1.00 84.50 76 ASP A CA 1
ATOM 550 C C . ASP A 1 76 ? 8.259 5.631 -24.314 1.00 84.50 76 ASP A C 1
ATOM 552 O O . ASP A 1 76 ? 7.410 5.933 -25.150 1.00 84.50 76 ASP A O 1
ATOM 556 N N . ALA A 1 77 ? 9.454 6.233 -24.274 1.00 86.56 77 ALA A N 1
ATOM 557 C CA . ALA A 1 77 ? 9.839 7.278 -25.219 1.00 86.56 77 ALA A CA 1
ATOM 558 C C . ALA A 1 77 ? 9.889 6.758 -26.666 1.00 86.56 77 ALA A C 1
ATOM 560 O O . ALA A 1 77 ? 9.440 7.441 -27.587 1.00 86.56 77 ALA A O 1
ATOM 561 N N . ALA A 1 78 ? 10.401 5.540 -26.871 1.00 87.81 78 ALA A N 1
ATOM 562 C CA . ALA A 1 78 ? 10.428 4.904 -28.184 1.00 87.81 78 ALA A CA 1
ATOM 563 C C . ALA A 1 78 ? 9.018 4.564 -28.701 1.00 87.81 78 ALA A C 1
ATOM 565 O O . ALA A 1 78 ? 8.752 4.716 -29.893 1.00 87.81 78 ALA A O 1
ATOM 566 N N . GLU A 1 79 ? 8.111 4.125 -27.824 1.00 87.00 79 GLU A N 1
ATOM 567 C CA . GLU A 1 79 ? 6.724 3.821 -28.190 1.00 87.00 79 GLU A CA 1
ATOM 568 C C . GLU A 1 79 ? 5.925 5.085 -28.532 1.00 87.00 79 GLU A C 1
ATOM 570 O O . GLU A 1 79 ? 5.207 5.098 -29.534 1.00 87.00 79 GLU A O 1
ATOM 575 N N . LEU A 1 80 ? 6.117 6.175 -27.780 1.00 89.94 80 LEU A N 1
ATOM 576 C CA . LEU A 1 80 ? 5.520 7.476 -28.093 1.00 89.94 80 LEU A CA 1
ATOM 577 C C . LEU A 1 80 ? 5.987 7.996 -29.456 1.00 89.94 80 LEU A C 1
ATOM 579 O O . LEU A 1 80 ? 5.146 8.293 -30.302 1.00 89.94 80 LEU A O 1
ATOM 583 N N . ALA A 1 81 ? 7.297 7.993 -29.717 1.00 91.31 81 ALA A N 1
ATOM 584 C CA . ALA A 1 81 ? 7.839 8.393 -31.016 1.00 91.31 81 ALA A CA 1
ATOM 585 C C . ALA A 1 81 ? 7.285 7.532 -32.168 1.00 91.31 81 ALA A C 1
ATOM 587 O O . ALA A 1 81 ? 6.968 8.041 -33.241 1.00 91.31 81 ALA A O 1
ATOM 588 N N . ALA A 1 82 ? 7.116 6.223 -31.955 1.00 88.94 82 ALA A N 1
ATOM 589 C CA . ALA A 1 82 ? 6.505 5.340 -32.946 1.00 88.94 82 ALA A CA 1
ATOM 590 C C . ALA A 1 82 ? 5.007 5.630 -33.168 1.00 88.94 82 ALA A C 1
ATOM 592 O O . ALA A 1 82 ? 4.504 5.442 -34.279 1.00 88.94 82 ALA A O 1
ATOM 593 N N . SER A 1 83 ? 4.288 6.066 -32.128 1.00 90.19 83 SER A N 1
ATOM 594 C CA . SER A 1 83 ? 2.875 6.448 -32.220 1.00 90.19 83 SER A CA 1
ATOM 595 C C . SER A 1 83 ? 2.666 7.785 -32.937 1.00 90.19 83 SER A C 1
ATOM 597 O O . SER A 1 83 ? 1.757 7.874 -33.757 1.00 90.19 83 SER A O 1
ATOM 599 N N . GLU A 1 84 ? 3.544 8.768 -32.717 1.00 89.62 84 GLU A N 1
ATOM 600 C CA . GLU A 1 84 ? 3.534 10.063 -33.413 1.00 89.62 84 GLU A CA 1
ATOM 601 C C . GLU A 1 84 ? 3.794 9.880 -34.911 1.00 89.62 84 GLU A C 1
ATOM 603 O O . GLU A 1 84 ? 2.986 10.299 -35.731 1.00 89.62 84 GLU A O 1
ATOM 608 N N . VAL A 1 85 ? 4.832 9.120 -35.281 1.00 87.12 85 VAL A N 1
ATOM 609 C CA . VAL A 1 85 ? 5.130 8.816 -36.694 1.00 87.12 85 VAL A CA 1
ATOM 610 C C . VAL A 1 85 ? 3.961 8.109 -37.389 1.00 87.12 85 VAL A C 1
ATOM 612 O O . VAL A 1 85 ? 3.698 8.349 -38.567 1.00 87.12 85 VAL A O 1
ATOM 615 N N . ARG A 1 86 ? 3.256 7.217 -36.680 1.00 85.44 86 ARG A N 1
ATOM 616 C CA . ARG A 1 86 ? 2.056 6.556 -37.213 1.00 85.44 86 ARG A CA 1
ATOM 617 C C . ARG A 1 86 ? 0.912 7.552 -37.403 1.00 85.44 86 ARG A C 1
ATOM 619 O O . ARG A 1 86 ? 0.239 7.475 -38.422 1.00 85.44 86 ARG A O 1
ATOM 626 N N . HIS A 1 87 ? 0.699 8.442 -36.439 1.00 87.88 87 HIS A N 1
ATOM 627 C CA . HIS A 1 87 ? -0.362 9.442 -36.485 1.00 87.88 87 HIS A CA 1
ATOM 628 C C . HIS A 1 87 ? -0.159 10.435 -37.636 1.00 87.88 87 HIS A C 1
ATOM 630 O O . HIS A 1 87 ? -1.080 10.646 -38.419 1.00 87.88 87 HIS A O 1
ATOM 636 N N . ASP A 1 88 ? 1.063 10.941 -37.811 1.00 86.94 88 ASP A N 1
ATOM 637 C CA . ASP A 1 88 ? 1.412 11.863 -38.898 1.00 86.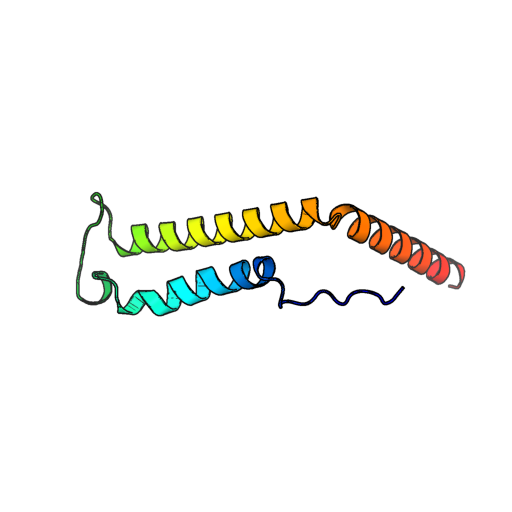94 88 ASP A CA 1
ATOM 638 C C . ASP A 1 88 ? 1.221 11.205 -40.276 1.00 86.94 88 ASP A C 1
ATOM 640 O O . ASP A 1 88 ? 0.702 11.813 -41.209 1.00 86.94 88 ASP A O 1
ATOM 644 N N . ALA A 1 89 ? 1.576 9.921 -40.403 1.00 83.44 89 ALA A N 1
ATOM 645 C CA . ALA A 1 89 ? 1.367 9.159 -41.634 1.00 83.44 89 ALA A CA 1
ATOM 646 C C . ALA A 1 89 ? -0.120 8.901 -41.953 1.00 83.44 89 ALA A C 1
ATOM 648 O O . ALA A 1 89 ? -0.471 8.700 -43.117 1.00 83.44 89 ALA A O 1
ATOM 649 N N . GLU A 1 90 ? -0.984 8.872 -40.934 1.00 85.62 90 GLU A N 1
ATOM 650 C CA . GLU A 1 90 ? -2.439 8.756 -41.079 1.00 85.62 90 GLU A CA 1
ATOM 651 C C . GLU A 1 90 ? -3.090 10.113 -41.410 1.00 85.62 90 GLU A C 1
ATOM 653 O O . GLU A 1 90 ? -4.057 10.140 -42.175 1.00 85.62 90 GLU A O 1
ATOM 658 N N . GLU A 1 91 ? -2.560 11.231 -40.896 1.00 79.50 91 GLU A N 1
ATOM 659 C CA . GLU A 1 91 ? -2.997 12.586 -41.269 1.00 79.50 91 GLU A CA 1
ATOM 660 C C . GLU A 1 91 ? -2.633 12.943 -42.717 1.00 79.50 91 GLU A C 1
ATOM 662 O O . GLU A 1 91 ? -3.489 13.448 -43.439 1.00 79.50 91 GLU A O 1
ATOM 667 N N . ASP A 1 92 ? -1.425 12.607 -43.185 1.00 77.81 92 ASP A N 1
ATOM 668 C CA . ASP A 1 92 ? -0.976 12.873 -44.566 1.00 77.81 92 ASP A CA 1
ATOM 669 C C . ASP A 1 92 ? -1.803 12.124 -45.637 1.00 77.81 92 ASP A C 1
ATOM 671 O O . ASP A 1 92 ? -1.766 12.458 -46.824 1.00 77.81 92 ASP A O 1
ATOM 675 N N . GLN A 1 93 ? -2.551 11.090 -45.239 1.00 76.75 93 GLN A N 1
ATOM 676 C CA . GLN A 1 93 ? -3.432 10.314 -46.119 1.00 76.75 93 GLN A CA 1
ATOM 677 C C . GLN A 1 93 ? -4.875 10.839 -46.180 1.00 76.75 93 GLN A C 1
ATOM 679 O O . GLN A 1 93 ? -5.683 10.276 -46.929 1.00 76.75 93 GLN A O 1
ATOM 684 N N . ARG A 1 94 ? -5.219 11.866 -45.397 1.00 69.25 94 ARG A N 1
ATOM 685 C CA . ARG A 1 94 ? -6.590 12.357 -45.214 1.00 69.25 94 ARG A CA 1
ATOM 686 C C . ARG A 1 94 ? -6.871 13.651 -45.974 1.00 69.25 94 ARG A C 1
ATOM 688 O O . ARG A 1 94 ? -8.028 13.781 -46.438 1.00 69.25 94 ARG A O 1
#

Radius of gyration: 21.34 Å; chains: 1; bounding box: 31×25×67 Å